Protein AF-A0AAV9GES9-F1 (afdb_monomer)

Foldseek 3Di:
DDDDDPDPDPPPPPLPLAFADADAPVQAPPLLCLLCVQLNVQLVQQQPCPPCVVVVVVVVPDPDDPPPVNSVSRSSSLCQQLPFDLADSLSLLQSLQNCVVPVGDNPNSVSSCVNSVRDHDHYDSVCSVVCPPRDGDTHHDDDPPPPPPPDPPDDDDDDDDDDDD

Secondary structure (DSSP, 8-state):
---------------------PPPGGGS-GGGHHHHHHHHHHHHHH-S-TTSHHHHHHTTS--S---SHHHHHHHHHHHHHHT--SS-GGGHHHHHHHHHHHT---HHHHHHHHHTTPPP----GGGGGGGTT--------------------------------

InterPro domains:
  IPR059925 CAP22/SCP41 domain [PF28223] (26-142)

Radius of gyration: 24.33 Å; Cα contacts (8 Å, |Δi|>4): 168; chains: 1; bounding box: 54×89×66 Å

Structure (mmCIF, N/CA/C/O backbone):
data_AF-A0AAV9GES9-F1
#
_entry.id   AF-A0AAV9GES9-F1
#
loop_
_atom_site.group_PDB
_atom_site.id
_atom_site.type_symbol
_atom_site.label_atom_id
_atom_site.label_alt_id
_atom_site.label_comp_id
_atom_site.label_asym_id
_atom_site.label_entity_id
_atom_site.label_seq_id
_atom_site.pdbx_PDB_ins_code
_atom_site.Cartn_x
_atom_site.Cartn_y
_atom_site.Cartn_z
_atom_site.occupancy
_atom_site.B_iso_or_equiv
_atom_site.auth_seq_id
_atom_site.auth_comp_id
_atom_site.auth_asym_id
_atom_site.auth_atom_id
_atom_site.pdbx_PDB_model_num
ATOM 1 N N . MET A 1 1 ? -15.660 45.273 -29.757 1.00 40.16 1 MET A N 1
ATOM 2 C CA . MET A 1 1 ? -15.763 43.830 -30.058 1.00 40.16 1 MET A CA 1
ATOM 3 C C . MET A 1 1 ? -14.358 43.242 -30.015 1.00 40.16 1 MET A C 1
ATOM 5 O O . MET A 1 1 ? -13.630 43.413 -30.977 1.00 40.16 1 MET A O 1
ATOM 9 N N . HIS A 1 2 ? -13.949 42.613 -28.911 1.00 36.06 2 HIS A N 1
ATOM 10 C CA . HIS A 1 2 ? -12.682 41.873 -28.840 1.00 36.06 2 HIS A CA 1
ATOM 11 C C . HIS A 1 2 ? -13.006 40.452 -28.385 1.00 36.06 2 HIS A C 1
ATOM 13 O O . HIS A 1 2 ? -13.449 40.243 -27.259 1.00 36.06 2 HIS A O 1
ATOM 19 N N . ARG A 1 3 ? -12.888 39.495 -29.311 1.00 52.81 3 ARG A N 1
ATOM 20 C CA . ARG A 1 3 ? -13.046 38.068 -29.029 1.00 52.81 3 ARG A CA 1
ATOM 21 C C . ARG A 1 3 ? -11.751 37.577 -28.393 1.00 52.81 3 ARG A C 1
ATOM 23 O O . ARG A 1 3 ? -10.704 37.665 -29.023 1.00 52.81 3 ARG A O 1
ATOM 30 N N . ILE A 1 4 ? -11.834 37.090 -27.161 1.00 58.59 4 ILE A N 1
ATOM 31 C CA . ILE A 1 4 ? -10.723 36.423 -26.480 1.00 58.59 4 ILE A CA 1
ATOM 32 C C . ILE A 1 4 ? -10.747 34.962 -26.950 1.00 58.59 4 ILE A C 1
ATOM 34 O O . ILE A 1 4 ? -11.747 34.283 -26.705 1.00 58.59 4 ILE A O 1
ATOM 38 N N . PRO A 1 5 ? -9.724 34.466 -27.665 1.00 51.47 5 PRO A N 1
ATOM 39 C CA . PRO A 1 5 ? -9.661 33.057 -28.010 1.00 51.47 5 PRO A CA 1
ATOM 40 C C . PRO A 1 5 ? -9.324 32.261 -26.744 1.00 51.47 5 PRO A C 1
ATOM 42 O O . PRO A 1 5 ? -8.299 32.488 -26.104 1.00 51.47 5 PRO A O 1
ATOM 45 N N . THR A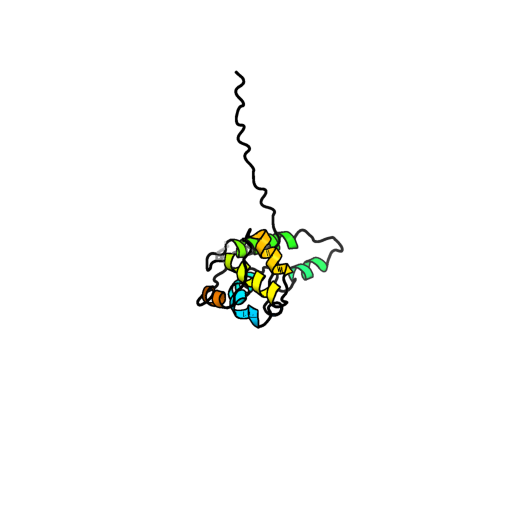 1 6 ? -10.201 31.332 -26.371 1.00 51.94 6 THR A N 1
ATOM 46 C CA . THR A 1 6 ? -9.943 30.323 -25.341 1.00 51.94 6 THR A CA 1
ATOM 47 C C . THR A 1 6 ? -8.859 29.379 -25.845 1.00 51.94 6 THR A C 1
ATOM 49 O O . THR A 1 6 ? -9.138 28.430 -26.578 1.00 51.94 6 THR A O 1
ATOM 52 N N . VAL A 1 7 ? -7.609 29.664 -25.489 1.00 55.59 7 VAL A N 1
ATOM 53 C CA . VAL A 1 7 ? -6.494 28.737 -25.682 1.00 55.59 7 VAL A CA 1
ATOM 54 C C . VAL A 1 7 ? -6.666 27.610 -24.665 1.00 55.59 7 VAL A C 1
ATOM 56 O O . VAL A 1 7 ? -6.516 27.818 -23.463 1.00 55.59 7 VAL A O 1
ATOM 59 N N . ALA A 1 8 ? -7.038 26.423 -25.145 1.00 56.31 8 ALA A N 1
ATOM 60 C CA . ALA A 1 8 ? -7.062 25.208 -24.343 1.00 56.31 8 ALA A CA 1
ATOM 61 C C . ALA A 1 8 ? -5.618 24.835 -23.973 1.00 56.31 8 ALA A C 1
ATOM 63 O O . ALA A 1 8 ? -4.858 24.344 -24.806 1.00 56.31 8 ALA A O 1
ATOM 64 N N . ALA A 1 9 ? -5.226 25.114 -22.730 1.00 53.00 9 ALA A N 1
ATOM 65 C CA . ALA A 1 9 ? -3.968 24.643 -22.176 1.00 53.00 9 ALA A CA 1
ATOM 66 C C . ALA A 1 9 ? -4.102 23.144 -21.872 1.00 53.00 9 ALA A C 1
ATOM 68 O O . ALA A 1 9 ? -4.775 22.749 -20.920 1.00 53.00 9 ALA A O 1
ATOM 69 N N . PHE A 1 10 ? -3.478 22.302 -22.695 1.00 56.97 10 PHE A N 1
ATOM 70 C CA . PHE A 1 10 ? -3.261 20.900 -22.358 1.00 56.97 10 PHE A CA 1
ATOM 71 C C . PHE A 1 10 ? -2.235 20.848 -21.223 1.00 56.97 10 PHE A C 1
ATOM 73 O O . PHE A 1 10 ? -1.035 20.969 -21.456 1.00 56.97 10 PHE A O 1
ATOM 80 N N . ILE A 1 11 ? -2.708 20.713 -19.982 1.00 60.28 11 ILE A N 1
ATOM 81 C CA . ILE A 1 11 ? -1.843 20.409 -18.842 1.00 60.28 11 ILE A CA 1
ATOM 82 C C . ILE A 1 11 ? -1.434 18.944 -18.996 1.00 60.28 11 ILE A C 1
ATOM 84 O O . ILE A 1 11 ? -2.159 18.034 -18.600 1.00 60.28 11 ILE A O 1
ATOM 88 N N . THR A 1 12 ? -0.287 18.699 -19.625 1.00 52.12 12 THR A N 1
ATOM 89 C CA . THR A 1 12 ? 0.389 17.406 -19.524 1.00 52.12 12 THR A CA 1
ATOM 90 C C . THR A 1 12 ? 0.822 17.233 -18.075 1.00 52.12 12 THR A C 1
ATOM 92 O O . THR A 1 12 ? 1.779 17.867 -17.633 1.00 52.12 12 THR A O 1
ATOM 95 N N . ALA A 1 13 ? 0.079 16.418 -17.325 1.00 58.12 13 ALA A N 1
ATOM 96 C CA . ALA A 1 13 ? 0.486 15.977 -16.002 1.00 58.12 13 ALA A CA 1
ATOM 97 C C . ALA A 1 13 ? 1.822 15.237 -16.143 1.00 58.12 13 ALA A C 1
ATOM 99 O O . ALA A 1 13 ? 1.887 14.156 -16.730 1.00 58.12 13 ALA A O 1
ATOM 100 N N . LEU A 1 14 ? 2.893 15.856 -15.649 1.00 42.53 14 LEU A N 1
ATOM 101 C CA . LEU A 1 14 ? 4.155 15.177 -15.405 1.00 42.53 14 LEU A CA 1
ATOM 102 C C . LEU A 1 14 ? 3.862 14.099 -14.362 1.00 42.53 14 LEU A C 1
ATOM 104 O O . LEU A 1 14 ? 3.648 14.405 -13.191 1.00 42.53 14 LEU A O 1
ATOM 108 N N . VAL A 1 15 ? 3.788 12.845 -14.804 1.00 45.16 15 VAL A N 1
ATOM 109 C CA . VAL A 1 15 ? 3.846 11.702 -13.896 1.00 45.16 15 VAL A CA 1
ATOM 110 C C . VAL A 1 15 ? 5.260 11.723 -13.335 1.00 45.16 15 VAL A C 1
ATOM 112 O O . VAL A 1 15 ? 6.204 11.329 -14.017 1.00 45.16 15 VAL A O 1
ATOM 115 N N . ALA A 1 16 ? 5.413 12.286 -12.136 1.00 46.44 16 ALA A N 1
ATOM 116 C CA . ALA A 1 16 ? 6.628 12.119 -11.361 1.00 46.44 16 ALA A CA 1
ATOM 117 C C . ALA A 1 16 ? 6.864 10.612 -11.237 1.00 46.44 16 ALA A C 1
ATOM 119 O O . ALA A 1 16 ? 5.960 9.874 -10.843 1.00 46.44 16 ALA A O 1
ATOM 120 N N . ILE A 1 17 ? 8.040 10.156 -11.661 1.00 37.47 17 ILE A N 1
ATOM 121 C CA . ILE A 1 17 ? 8.479 8.791 -11.398 1.00 37.47 17 ILE A CA 1
ATOM 122 C C . ILE A 1 17 ? 8.706 8.767 -9.893 1.00 37.47 17 ILE A C 1
ATOM 124 O O . ILE A 1 17 ? 9.476 9.571 -9.371 1.00 37.47 17 ILE A O 1
ATOM 128 N N . ALA A 1 18 ? 7.884 7.993 -9.205 1.00 44.88 18 ALA A N 1
ATOM 129 C CA . ALA A 1 18 ? 7.655 8.143 -7.787 1.00 44.88 18 ALA A CA 1
ATOM 130 C C . ALA A 1 18 ? 8.121 6.869 -7.079 1.00 44.88 18 ALA A C 1
ATOM 132 O O . ALA A 1 18 ? 7.900 5.771 -7.596 1.00 44.88 18 ALA A O 1
ATOM 133 N N . SER A 1 19 ? 8.791 7.056 -5.943 1.00 50.69 19 SER A N 1
ATOM 134 C CA . SER A 1 19 ? 9.510 6.009 -5.226 1.00 50.69 19 SER A CA 1
ATOM 135 C C . SER A 1 19 ? 8.679 5.336 -4.149 1.00 50.69 19 SER A C 1
ATOM 137 O O . SER A 1 19 ? 8.272 6.011 -3.201 1.00 50.69 19 SER A O 1
ATOM 139 N N . SER A 1 20 ? 8.397 4.034 -4.280 1.00 55.50 20 SER A N 1
ATOM 140 C CA . SER A 1 20 ? 7.656 3.270 -3.269 1.00 55.50 20 SER A CA 1
ATOM 141 C C . SER A 1 20 ? 8.580 2.513 -2.342 1.00 55.50 20 SER A C 1
ATOM 143 O O . SER A 1 20 ? 9.376 1.711 -2.797 1.00 55.50 20 SER A O 1
ATOM 145 N N . GLU A 1 21 ? 8.405 2.742 -1.043 1.00 62.22 21 GLU A N 1
ATOM 146 C CA . GLU A 1 21 ? 9.086 2.002 0.014 1.00 62.22 21 GLU A CA 1
ATOM 147 C C . GLU A 1 21 ? 8.136 0.997 0.678 1.00 62.22 21 GLU A C 1
ATOM 149 O O . GLU A 1 21 ? 6.917 1.198 0.771 1.00 62.22 21 GLU A O 1
ATOM 154 N N . GLU A 1 22 ? 8.704 -0.138 1.086 1.00 70.62 22 GLU A N 1
ATOM 155 C CA . GLU A 1 22 ? 7.982 -1.251 1.692 1.00 70.62 22 GLU A CA 1
ATOM 156 C C . GLU A 1 22 ? 7.513 -0.896 3.111 1.00 70.62 22 GLU A C 1
ATOM 158 O O . GLU A 1 22 ? 8.327 -0.786 4.022 1.00 70.62 22 GLU A O 1
ATOM 163 N N . LEU A 1 23 ? 6.194 -0.846 3.345 1.00 77.81 23 LEU A N 1
ATOM 164 C CA . LEU A 1 23 ? 5.671 -0.861 4.715 1.00 77.81 23 LEU A CA 1
ATOM 165 C C . LEU A 1 23 ? 5.797 -2.271 5.313 1.00 77.81 23 LEU A C 1
ATOM 167 O O . LEU A 1 23 ? 5.149 -3.203 4.819 1.00 77.81 23 LEU A O 1
ATOM 171 N N . LYS A 1 24 ? 6.537 -2.422 6.418 1.00 79.81 24 LYS A N 1
ATOM 172 C CA . LYS A 1 24 ? 6.714 -3.721 7.085 1.00 79.81 24 LYS A CA 1
ATOM 173 C C . LYS A 1 24 ? 5.702 -3.951 8.194 1.00 79.81 24 LYS A C 1
ATOM 175 O O . LYS A 1 24 ? 5.137 -3.039 8.791 1.00 79.81 24 LYS A O 1
ATOM 180 N N . ALA A 1 25 ? 5.503 -5.225 8.527 1.00 78.75 25 ALA A N 1
ATOM 181 C CA . ALA A 1 25 ? 4.618 -5.618 9.620 1.00 78.75 25 ALA A CA 1
ATOM 182 C C . ALA A 1 25 ? 5.097 -5.124 11.001 1.00 78.75 25 ALA A C 1
ATOM 184 O O . ALA A 1 25 ? 4.263 -4.915 11.878 1.00 78.75 25 ALA A O 1
ATOM 185 N N . SER A 1 26 ? 6.410 -4.938 11.197 1.00 78.31 26 SER A N 1
ATOM 186 C CA . SER A 1 26 ? 6.997 -4.401 12.439 1.00 78.31 26 SER A CA 1
ATOM 187 C C . SER A 1 26 ? 6.621 -2.948 12.707 1.00 78.31 26 SER A C 1
ATOM 189 O O . SER A 1 26 ? 6.598 -2.527 13.860 1.00 78.31 26 SER A O 1
ATOM 191 N N . ASP A 1 27 ? 6.300 -2.216 11.647 1.00 83.88 27 ASP A N 1
ATOM 192 C CA . ASP A 1 27 ? 6.123 -0.765 11.662 1.00 83.88 27 ASP A CA 1
ATOM 193 C C . ASP A 1 27 ? 4.652 -0.387 11.925 1.00 83.88 27 ASP A C 1
ATOM 195 O O . ASP A 1 27 ? 4.273 0.781 12.050 1.00 83.88 27 ASP A O 1
ATOM 199 N N . VAL A 1 28 ? 3.801 -1.415 12.044 1.00 88.38 28 VAL A N 1
ATOM 200 C CA . VAL A 1 28 ? 2.368 -1.317 12.287 1.00 88.38 28 VAL A CA 1
ATOM 201 C C . VAL A 1 28 ? 2.068 -1.676 13.749 1.00 88.38 28 VAL A C 1
ATOM 203 O O . VAL A 1 28 ? 2.222 -2.833 14.149 1.00 88.38 28 VAL A O 1
ATOM 206 N N . PRO A 1 29 ? 1.550 -0.739 14.564 1.00 90.00 29 PRO A N 1
ATOM 207 C CA . PRO A 1 29 ? 1.133 -1.030 15.925 1.00 90.00 29 PRO A CA 1
ATOM 208 C C . PRO A 1 29 ? -0.039 -2.014 15.922 1.00 90.00 29 PRO A C 1
ATOM 210 O O . PRO A 1 29 ? -0.853 -2.047 14.994 1.00 90.00 29 PRO A O 1
ATOM 213 N N . GLN A 1 30 ? -0.181 -2.784 17.003 1.00 88.56 30 GLN A N 1
ATOM 214 C CA . GLN A 1 30 ? -1.165 -3.869 17.086 1.00 88.56 30 GLN A CA 1
ATOM 215 C C . GLN A 1 30 ? -2.598 -3.421 16.744 1.00 88.56 30 GLN A C 1
ATOM 217 O O . GLN A 1 30 ? -3.327 -4.151 16.070 1.00 88.56 30 GLN A O 1
ATOM 222 N N . ALA A 1 31 ? -2.968 -2.193 17.127 1.00 88.94 31 ALA A N 1
ATOM 223 C CA . ALA A 1 31 ? -4.264 -1.577 16.835 1.00 88.94 31 ALA A CA 1
ATOM 224 C C . ALA A 1 31 ? -4.566 -1.409 15.329 1.00 88.94 31 ALA A C 1
ATOM 226 O O . ALA A 1 31 ? -5.734 -1.338 14.947 1.00 88.94 31 ALA A O 1
ATOM 227 N N . CYS A 1 32 ? -3.536 -1.370 14.478 1.00 91.81 32 CYS A N 1
ATOM 228 C CA . CYS A 1 32 ? -3.643 -1.122 13.040 1.00 91.81 32 CYS A CA 1
ATOM 229 C C . CYS A 1 32 ? -3.391 -2.362 12.172 1.00 91.81 32 CYS A C 1
ATOM 231 O O . CYS A 1 32 ? -3.603 -2.315 10.962 1.00 91.81 32 CYS A O 1
ATOM 233 N N . THR A 1 33 ? -2.997 -3.491 12.765 1.00 90.81 33 THR A N 1
ATOM 234 C CA . THR A 1 33 ? -2.629 -4.722 12.036 1.00 90.81 33 THR A CA 1
ATOM 235 C C . THR A 1 33 ? -3.710 -5.204 11.073 1.00 90.81 33 THR A C 1
ATOM 237 O O . THR A 1 33 ? -3.417 -5.535 9.927 1.00 90.81 33 THR A O 1
ATOM 240 N N . VAL A 1 34 ? -4.975 -5.181 11.499 1.00 91.62 34 VAL A N 1
ATOM 241 C CA . VAL A 1 34 ? -6.101 -5.612 10.661 1.00 91.62 34 VAL A CA 1
ATOM 242 C C . VAL A 1 34 ? -6.261 -4.697 9.448 1.00 91.62 34 VAL A C 1
ATOM 244 O O . VAL A 1 34 ? -6.347 -5.190 8.327 1.00 91.62 34 VAL A O 1
ATOM 247 N N . ILE A 1 35 ? -6.273 -3.373 9.650 1.00 93.38 35 ILE A N 1
ATOM 248 C CA . ILE A 1 35 ? -6.507 -2.411 8.563 1.00 93.38 35 ILE A CA 1
ATOM 249 C C . ILE A 1 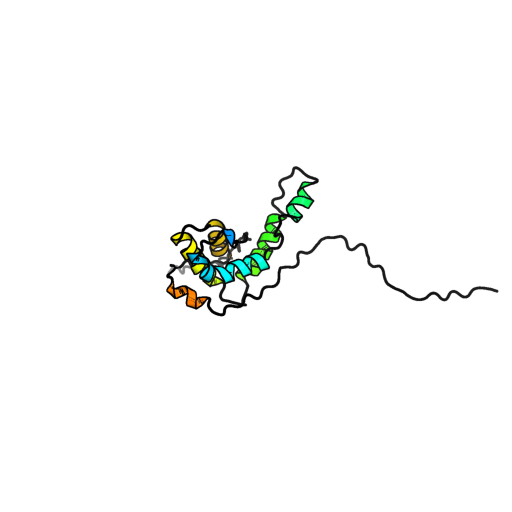35 ? -5.306 -2.290 7.615 1.00 93.38 35 ILE A C 1
ATOM 251 O O . ILE A 1 35 ? -5.490 -2.075 6.418 1.00 93.38 35 ILE A O 1
ATOM 255 N N . CYS A 1 36 ? -4.090 -2.480 8.128 1.00 92.94 36 CYS A N 1
ATOM 256 C CA . CYS A 1 36 ? -2.853 -2.415 7.356 1.00 92.94 36 CYS A CA 1
ATOM 257 C C . CYS A 1 36 ? -2.463 -3.745 6.695 1.00 92.94 36 CYS A C 1
ATOM 259 O O . CYS A 1 36 ? -1.670 -3.745 5.759 1.00 92.94 36 CYS A O 1
ATOM 261 N N . GLY A 1 37 ? -3.028 -4.878 7.121 1.00 92.00 37 GLY A N 1
ATOM 262 C CA . GLY A 1 37 ? -2.648 -6.207 6.630 1.00 92.00 37 GLY A CA 1
ATOM 263 C C . GLY A 1 37 ? -2.619 -6.348 5.100 1.00 92.00 37 GLY A C 1
ATOM 264 O O . GLY A 1 37 ? -1.611 -6.813 4.563 1.00 92.00 37 GLY A O 1
ATOM 265 N N . PRO A 1 38 ? -3.664 -5.923 4.361 1.00 92.94 38 PRO A N 1
ATOM 266 C CA . PRO A 1 38 ? -3.657 -6.013 2.903 1.00 92.94 38 PRO A CA 1
ATOM 267 C C . PRO A 1 38 ? -2.577 -5.162 2.232 1.00 92.94 38 PRO A C 1
ATOM 269 O O . PRO A 1 38 ? -1.970 -5.615 1.265 1.00 92.94 38 PRO A O 1
ATOM 272 N N . ILE A 1 39 ? -2.326 -3.947 2.733 1.00 92.62 39 ILE A N 1
ATOM 273 C CA . ILE A 1 39 ? -1.332 -3.062 2.119 1.00 92.62 39 ILE A CA 1
ATOM 274 C C . ILE A 1 39 ? 0.091 -3.533 2.430 1.00 92.62 39 ILE A C 1
ATOM 276 O O . ILE A 1 39 ? 0.881 -3.607 1.503 1.00 92.62 39 ILE A O 1
ATOM 280 N N . VAL A 1 40 ? 0.370 -3.994 3.658 1.00 92.50 40 VAL A N 1
ATOM 281 C CA . VAL A 1 40 ? 1.656 -4.622 4.033 1.00 92.50 40 VAL A CA 1
ATOM 282 C C . VAL A 1 40 ? 1.940 -5.852 3.171 1.00 92.50 40 VAL A C 1
ATOM 284 O O . VAL A 1 40 ? 3.042 -6.046 2.669 1.00 92.50 40 VAL A O 1
ATOM 287 N N . LYS A 1 41 ? 0.931 -6.705 2.953 1.00 92.50 41 LYS A N 1
ATOM 288 C CA . LYS A 1 41 ? 1.099 -7.875 2.083 1.00 92.50 41 LYS A CA 1
ATOM 289 C C . LYS A 1 41 ? 1.370 -7.462 0.634 1.00 92.50 41 LYS A C 1
ATOM 291 O O . LYS A 1 41 ? 2.146 -8.129 -0.047 1.00 92.50 41 LYS A O 1
ATOM 296 N N . LEU A 1 42 ? 0.722 -6.402 0.153 1.00 92.56 42 LEU A N 1
ATOM 297 C CA . LEU A 1 42 ? 0.924 -5.903 -1.203 1.00 92.56 42 LEU A CA 1
ATOM 298 C C . LEU A 1 42 ? 2.327 -5.318 -1.384 1.00 92.56 42 LEU A C 1
ATOM 300 O O . LEU A 1 42 ? 3.008 -5.732 -2.316 1.00 92.56 42 LEU A O 1
ATOM 304 N N . THR A 1 43 ? 2.761 -4.419 -0.496 1.00 90.00 43 THR A N 1
ATOM 305 C CA . THR A 1 43 ? 4.092 -3.793 -0.543 1.00 90.00 43 THR A CA 1
ATOM 306 C C . THR A 1 43 ? 5.184 -4.855 -0.506 1.00 90.00 43 THR A C 1
ATOM 308 O O . THR A 1 43 ? 6.012 -4.893 -1.405 1.00 90.00 43 THR A O 1
ATOM 311 N N . ASN A 1 44 ? 5.093 -5.818 0.416 1.00 89.62 44 ASN A N 1
ATOM 312 C CA . ASN A 1 44 ? 6.047 -6.924 0.508 1.00 89.62 44 ASN A CA 1
ATOM 313 C C . ASN A 1 44 ? 6.045 -7.847 -0.729 1.00 89.62 44 ASN A C 1
ATOM 315 O O . ASN A 1 44 ? 7.079 -8.379 -1.120 1.00 89.62 44 ASN A O 1
ATOM 319 N N . THR A 1 45 ? 4.889 -8.052 -1.373 1.00 90.62 45 THR A N 1
ATOM 320 C CA . THR A 1 45 ? 4.826 -8.846 -2.616 1.00 90.62 45 THR A CA 1
ATOM 321 C C . THR A 1 45 ? 5.436 -8.092 -3.797 1.00 90.62 45 THR A C 1
ATOM 323 O O . THR A 1 45 ? 5.994 -8.710 -4.705 1.00 90.62 45 THR A O 1
ATOM 326 N N . CYS A 1 46 ? 5.276 -6.771 -3.814 1.00 90.25 46 CYS A N 1
ATOM 327 C CA . CYS A 1 46 ? 5.769 -5.912 -4.878 1.00 90.25 46 CYS A CA 1
ATOM 328 C C . CYS A 1 46 ? 7.259 -5.603 -4.748 1.00 90.25 46 CYS A C 1
ATOM 330 O O . CYS A 1 46 ? 7.869 -5.389 -5.784 1.00 90.25 46 CYS A O 1
ATOM 332 N N . ASP A 1 47 ? 7.817 -5.654 -3.538 1.00 87.69 47 ASP A N 1
ATOM 333 C CA . ASP A 1 47 ? 9.223 -5.397 -3.226 1.00 87.69 47 ASP A CA 1
ATOM 334 C C . ASP A 1 47 ? 10.178 -6.241 -4.084 1.00 87.69 47 ASP A C 1
ATOM 336 O O . ASP A 1 47 ? 10.141 -7.483 -4.121 1.00 87.69 47 ASP A O 1
ATOM 340 N N . ILE A 1 48 ? 11.043 -5.548 -4.813 1.00 81.94 48 ILE A N 1
ATOM 341 C CA . ILE A 1 48 ? 11.940 -6.087 -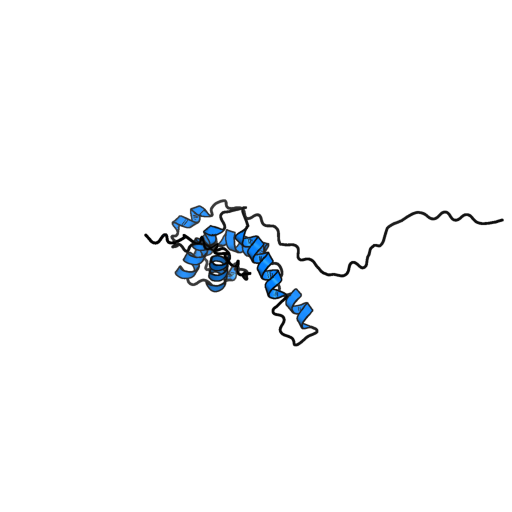5.818 1.00 81.94 48 ILE A CA 1
ATOM 342 C C . ILE A 1 48 ? 13.320 -6.419 -5.235 1.00 81.94 48 ILE A C 1
ATOM 344 O O . ILE A 1 48 ? 13.930 -7.402 -5.698 1.00 81.94 48 ILE A O 1
ATOM 348 N N . ASP A 1 49 ? 13.753 -5.736 -4.173 1.00 74.19 49 ASP A N 1
ATOM 349 C CA . ASP A 1 49 ? 15.002 -5.986 -3.441 1.00 74.19 49 ASP A CA 1
ATOM 350 C C . ASP A 1 49 ? 14.811 -6.044 -1.904 1.00 74.19 49 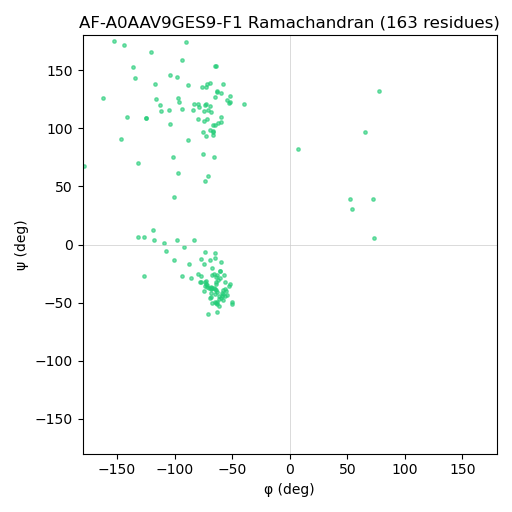ASP A C 1
ATOM 352 O O . ASP A 1 49 ? 15.385 -5.238 -1.163 1.00 74.19 49 ASP A O 1
ATOM 356 N N . PRO A 1 50 ? 14.153 -7.097 -1.378 1.00 62.44 50 PRO A N 1
ATOM 357 C CA . PRO A 1 50 ? 13.757 -7.184 0.036 1.00 62.44 50 PRO A CA 1
ATOM 358 C C . PRO A 1 50 ? 14.906 -7.254 1.045 1.00 62.44 50 PRO A C 1
ATOM 360 O O . PRO A 1 50 ? 14.697 -7.255 2.256 1.00 62.44 50 PRO A O 1
ATOM 363 N N . ASN A 1 51 ? 16.149 -7.376 0.575 1.00 61.44 51 ASN A N 1
ATOM 364 C CA . ASN A 1 51 ? 17.329 -7.483 1.432 1.00 61.44 51 ASN A CA 1
ATOM 365 C C . ASN A 1 51 ? 18.411 -6.446 1.100 1.00 61.44 51 ASN A C 1
ATOM 367 O O . ASN A 1 51 ? 19.528 -6.545 1.635 1.00 61.44 51 ASN A O 1
ATOM 371 N N . GLY A 1 52 ? 18.128 -5.499 0.195 1.00 61.56 52 GLY A N 1
ATOM 372 C CA . GLY A 1 52 ? 19.153 -4.619 -0.370 1.00 61.56 52 GLY A CA 1
ATOM 373 C C . GLY A 1 52 ? 20.305 -5.430 -0.977 1.00 61.56 52 GLY A C 1
ATOM 374 O O . GLY A 1 52 ? 21.475 -5.059 -0.854 1.00 61.56 52 GLY A O 1
ATOM 375 N N . SER A 1 53 ? 20.014 -6.632 -1.480 1.00 59.44 53 SER A N 1
ATOM 376 C CA . SER A 1 53 ? 21.021 -7.589 -1.935 1.00 59.44 53 SER A CA 1
ATOM 377 C C . SER A 1 53 ? 21.641 -7.137 -3.243 1.00 59.44 53 SER A C 1
ATOM 379 O O . SER A 1 53 ? 22.850 -7.300 -3.409 1.00 59.44 53 SER A O 1
ATOM 381 N N . ARG A 1 54 ? 20.866 -6.483 -4.117 1.00 58.94 54 ARG A N 1
ATOM 382 C CA . ARG A 1 54 ? 21.438 -5.828 -5.300 1.00 58.94 54 ARG A CA 1
ATOM 383 C C . ARG A 1 54 ? 22.280 -4.630 -4.905 1.00 58.94 54 ARG A C 1
ATOM 385 O O . ARG A 1 54 ? 23.387 -4.454 -5.416 1.00 58.94 54 ARG A O 1
ATOM 392 N N . ARG A 1 55 ? 21.817 -3.903 -3.888 1.00 55.78 55 ARG A N 1
ATOM 393 C CA . ARG A 1 55 ? 22.566 -2.830 -3.228 1.00 55.78 55 ARG A CA 1
ATOM 394 C C . ARG A 1 55 ? 23.922 -3.296 -2.686 1.00 55.78 55 ARG A C 1
ATOM 396 O O . ARG A 1 55 ? 24.905 -2.568 -2.775 1.00 55.78 55 ARG A O 1
ATOM 403 N N . ARG A 1 56 ? 24.015 -4.514 -2.138 1.00 54.06 56 ARG A N 1
ATOM 404 C CA . ARG A 1 56 ? 25.285 -5.090 -1.649 1.00 54.06 56 ARG A CA 1
ATOM 405 C C . ARG A 1 56 ? 26.188 -5.614 -2.760 1.00 54.06 56 ARG A C 1
ATOM 407 O O . ARG A 1 56 ? 27.403 -5.548 -2.600 1.00 54.06 56 ARG A O 1
ATOM 414 N N . THR A 1 57 ? 25.635 -6.128 -3.859 1.00 54.72 57 THR A N 1
ATOM 415 C CA . THR A 1 57 ? 26.449 -6.608 -4.988 1.00 54.72 57 THR A CA 1
ATOM 416 C C . THR A 1 57 ? 27.066 -5.473 -5.798 1.00 54.72 57 THR A C 1
ATOM 418 O O . THR A 1 57 ? 28.185 -5.635 -6.267 1.00 54.72 57 THR A O 1
ATOM 421 N N . LEU A 1 58 ? 26.394 -4.320 -5.915 1.00 53.47 58 LEU A N 1
ATOM 422 C CA . LEU A 1 58 ? 26.929 -3.146 -6.622 1.00 53.47 58 LEU A CA 1
ATOM 423 C C . LEU A 1 58 ? 27.961 -2.368 -5.784 1.00 53.47 58 LEU A C 1
ATOM 425 O O . LEU A 1 58 ? 28.933 -1.846 -6.320 1.00 53.47 58 LEU A O 1
ATOM 429 N N . ARG A 1 59 ? 27.809 -2.354 -4.452 1.00 51.34 59 ARG A N 1
ATOM 430 C CA . ARG A 1 59 ? 28.726 -1.661 -3.524 1.00 51.34 59 ARG A CA 1
ATOM 431 C C . ARG A 1 59 ? 30.086 -2.328 -3.323 1.00 51.34 59 ARG A C 1
ATOM 433 O O . ARG A 1 59 ? 30.933 -1.758 -2.643 1.00 51.34 59 ARG A O 1
ATOM 440 N N . ARG A 1 60 ? 30.315 -3.528 -3.865 1.00 52.72 60 ARG A N 1
ATOM 441 C CA . ARG A 1 60 ? 31.623 -4.190 -3.755 1.00 52.72 60 ARG A CA 1
ATOM 442 C C . ARG A 1 60 ? 32.683 -3.562 -4.672 1.00 52.72 60 ARG A C 1
ATOM 444 O O . ARG A 1 60 ? 33.861 -3.767 -4.403 1.00 52.72 60 ARG A O 1
ATOM 451 N N . ASP A 1 61 ? 32.282 -2.770 -5.673 1.00 54.75 61 ASP A N 1
ATOM 452 C CA . ASP A 1 61 ? 33.195 -2.298 -6.722 1.00 54.75 61 ASP A CA 1
ATOM 453 C C . ASP A 1 61 ? 33.145 -0.784 -7.052 1.00 54.75 61 ASP A C 1
ATOM 455 O O . ASP A 1 61 ? 33.845 -0.371 -7.975 1.00 54.75 61 ASP A O 1
ATOM 459 N N . SER A 1 62 ? 32.414 0.092 -6.337 1.00 53.38 62 SER A N 1
ATOM 460 C CA . SER A 1 62 ? 32.554 1.555 -6.548 1.00 53.38 62 SER A CA 1
ATOM 461 C C . SER A 1 62 ? 32.020 2.458 -5.429 1.00 53.38 62 SER A C 1
ATOM 463 O O . SER A 1 62 ? 30.840 2.426 -5.089 1.00 53.38 62 SER A O 1
ATOM 465 N N . ASP A 1 63 ? 32.891 3.354 -4.951 1.00 56.91 63 ASP A N 1
ATOM 466 C CA . ASP A 1 63 ? 32.582 4.584 -4.207 1.00 56.91 63 ASP A CA 1
ATOM 467 C C . ASP A 1 63 ? 31.932 5.638 -5.128 1.00 56.91 63 ASP A C 1
ATOM 469 O O . ASP A 1 63 ? 32.462 6.727 -5.353 1.00 56.91 63 ASP A O 1
ATOM 473 N N . SER A 1 64 ? 30.799 5.314 -5.748 1.00 53.78 64 SER A N 1
ATOM 474 C CA . SER A 1 64 ? 30.065 6.266 -6.587 1.00 53.78 64 SER A CA 1
ATOM 475 C C . SER A 1 64 ? 28.570 6.101 -6.382 1.00 53.78 64 SER A C 1
ATOM 477 O O . SER A 1 64 ? 27.993 5.075 -6.736 1.00 53.78 64 SER A O 1
ATOM 479 N N . ASP A 1 65 ? 28.006 7.115 -5.724 1.00 56.19 65 ASP A N 1
ATOM 480 C CA . ASP A 1 65 ? 26.640 7.632 -5.848 1.00 56.19 65 ASP A CA 1
ATOM 481 C C . ASP A 1 65 ? 25.738 6.776 -6.752 1.00 56.19 65 ASP A C 1
ATOM 483 O O . ASP A 1 65 ? 25.620 6.996 -7.951 1.00 56.19 65 ASP A O 1
ATOM 487 N N . SER A 1 66 ? 25.189 5.704 -6.179 1.00 51.09 66 SER A N 1
ATOM 488 C CA . SER A 1 66 ? 24.347 4.734 -6.884 1.00 51.09 66 SER A CA 1
ATOM 489 C C . SER A 1 66 ? 22.878 5.086 -6.651 1.00 51.09 66 SER A C 1
ATOM 491 O O . SER A 1 66 ? 22.162 4.315 -6.021 1.00 51.09 66 SER A O 1
ATOM 493 N N . GLY A 1 67 ? 22.472 6.273 -7.092 1.00 52.41 67 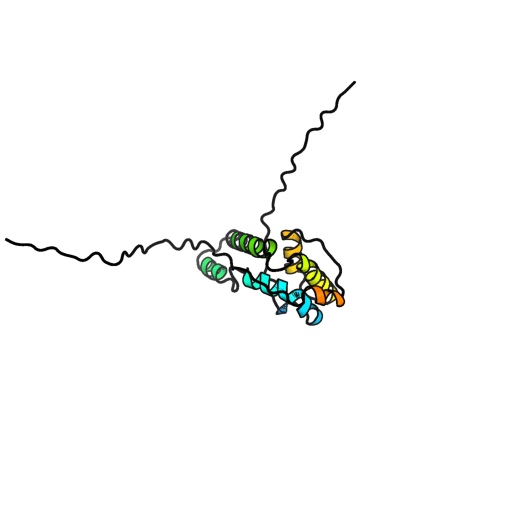GLY A N 1
ATOM 494 C CA . GLY A 1 67 ? 21.083 6.745 -7.100 1.00 52.41 67 GLY A CA 1
ATOM 495 C C . GLY A 1 67 ? 20.445 6.616 -8.482 1.00 52.41 67 GLY A C 1
ATOM 496 O O . GLY A 1 67 ? 19.788 7.544 -8.932 1.00 52.41 67 GLY A O 1
ATOM 497 N N . ASP A 1 68 ? 20.702 5.510 -9.194 1.00 49.94 68 ASP A N 1
ATOM 498 C CA . ASP A 1 68 ? 20.002 5.207 -10.459 1.00 49.94 68 ASP A CA 1
ATOM 499 C C . ASP A 1 68 ? 19.357 3.805 -10.493 1.00 49.94 68 ASP A C 1
ATOM 501 O O . ASP A 1 68 ? 18.406 3.557 -11.238 1.00 49.94 68 ASP A O 1
ATOM 505 N N . ALA A 1 69 ? 19.900 2.842 -9.736 1.00 53.81 69 ALA A N 1
ATOM 506 C CA . ALA A 1 69 ? 19.355 1.485 -9.658 1.00 53.81 69 ALA A CA 1
ATOM 507 C C . ALA A 1 69 ? 18.240 1.368 -8.608 1.00 53.81 69 ALA A C 1
ATOM 509 O O . ALA A 1 69 ? 17.343 0.542 -8.781 1.00 53.81 69 ALA A O 1
ATOM 510 N N . ASP A 1 70 ? 18.299 2.199 -7.563 1.00 60.56 70 ASP A N 1
ATOM 511 C CA . ASP A 1 70 ? 17.313 2.232 -6.483 1.00 60.56 70 ASP A CA 1
ATOM 512 C C . ASP A 1 70 ? 15.969 2.782 -7.054 1.00 60.56 70 ASP A C 1
ATOM 514 O O . ASP A 1 70 ? 14.907 2.204 -6.848 1.00 60.56 70 ASP A O 1
ATOM 518 N N . GLU A 1 71 ? 16.028 3.772 -7.945 1.00 63.62 71 GLU A N 1
ATOM 519 C CA . GLU A 1 71 ? 14.919 4.520 -8.556 1.00 63.62 71 GLU A CA 1
ATOM 520 C C . GLU A 1 71 ? 14.150 3.696 -9.596 1.00 63.62 71 GLU A C 1
ATOM 522 O O . GLU A 1 71 ? 12.932 3.826 -9.759 1.00 63.62 71 GLU A O 1
ATOM 527 N N . ALA A 1 72 ? 14.861 2.843 -10.340 1.00 67.88 72 ALA A N 1
ATOM 528 C CA . ALA A 1 72 ? 14.235 1.947 -11.303 1.00 67.88 72 ALA A CA 1
ATOM 529 C C . ALA A 1 72 ? 13.419 0.863 -10.588 1.00 67.88 72 ALA A C 1
ATOM 531 O O . ALA A 1 72 ? 12.274 0.617 -10.972 1.00 67.88 72 ALA A O 1
ATOM 532 N N . ASP A 1 73 ? 13.991 0.239 -9.552 1.00 75.44 73 ASP A N 1
ATOM 533 C CA . ASP A 1 73 ? 13.303 -0.765 -8.735 1.00 75.44 73 ASP A CA 1
ATOM 534 C C . ASP A 1 73 ? 12.077 -0.128 -8.048 1.00 75.44 73 ASP A C 1
ATOM 536 O O . ASP A 1 73 ? 10.956 -0.622 -8.194 1.00 75.44 73 ASP A O 1
ATOM 540 N N . GLU A 1 74 ? 12.248 1.050 -7.455 1.00 76.88 74 GLU A N 1
ATOM 541 C CA . GLU A 1 74 ? 11.189 1.855 -6.843 1.00 76.88 74 GLU A CA 1
ATOM 542 C C . GLU A 1 74 ? 10.017 2.183 -7.795 1.00 76.88 74 GLU A C 1
ATOM 544 O O . GLU A 1 74 ? 8.847 2.105 -7.401 1.00 76.88 74 GLU A O 1
ATOM 549 N N . ALA A 1 75 ? 10.288 2.498 -9.068 1.00 81.88 75 ALA A N 1
ATOM 550 C CA . ALA A 1 75 ? 9.243 2.760 -10.062 1.00 81.88 75 ALA A CA 1
ATOM 551 C C . ALA A 1 75 ? 8.429 1.500 -10.410 1.00 81.88 75 ALA A C 1
ATOM 553 O O . ALA A 1 75 ? 7.208 1.564 -10.615 1.00 81.88 75 ALA A O 1
ATOM 554 N N . PHE A 1 76 ? 9.085 0.339 -10.481 1.00 84.75 76 PHE A N 1
ATOM 555 C CA . PHE A 1 76 ? 8.409 -0.937 -10.710 1.00 84.75 76 PHE A CA 1
ATOM 556 C C . PHE A 1 76 ? 7.582 -1.366 -9.490 1.00 84.75 76 PHE A C 1
ATOM 558 O O . PHE A 1 76 ? 6.470 -1.881 -9.657 1.00 84.75 76 PHE A O 1
ATOM 565 N N . GLU A 1 77 ? 8.077 -1.113 -8.279 1.00 86.69 77 GLU A N 1
ATOM 566 C CA . GLU A 1 77 ? 7.355 -1.340 -7.024 1.00 86.69 77 GLU A CA 1
ATOM 567 C C . GLU A 1 77 ? 6.105 -0.464 -6.936 1.00 86.69 77 GLU A C 1
ATOM 569 O O . GLU A 1 77 ? 4.9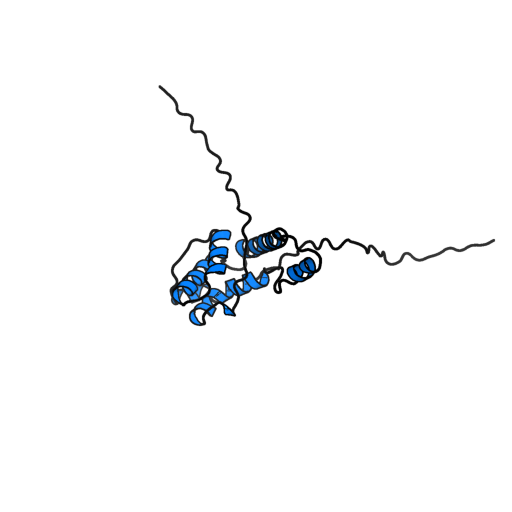97 -0.981 -6.746 1.00 86.69 77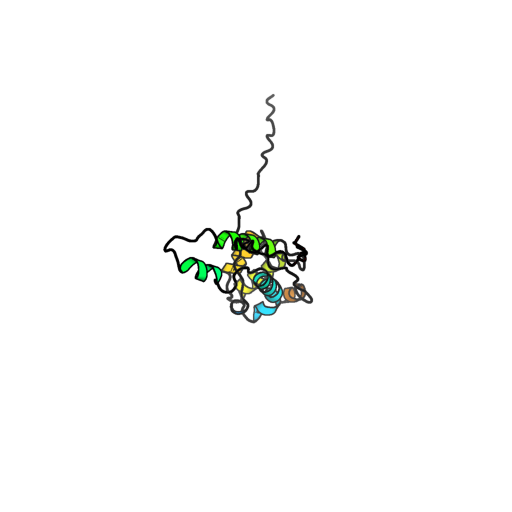 GLU A O 1
ATOM 574 N N . ALA A 1 78 ? 6.245 0.838 -7.203 1.00 87.94 78 ALA A N 1
ATOM 575 C CA . ALA A 1 78 ? 5.129 1.776 -7.262 1.00 87.94 78 ALA A CA 1
ATOM 576 C C . ALA A 1 78 ? 4.088 1.339 -8.297 1.00 87.94 78 ALA A C 1
ATOM 578 O O . ALA A 1 78 ? 2.881 1.343 -8.037 1.00 87.94 78 ALA A O 1
ATOM 579 N N . GLN A 1 79 ? 4.537 0.881 -9.468 1.00 89.25 79 GLN A N 1
ATOM 580 C CA . GLN A 1 79 ? 3.637 0.371 -10.493 1.00 89.25 79 GLN A CA 1
ATOM 581 C C . GLN A 1 79 ? 2.878 -0.882 -10.034 1.00 89.25 79 GLN A C 1
ATOM 583 O O . GLN A 1 79 ? 1.682 -0.996 -10.315 1.00 89.25 79 GLN A O 1
ATOM 588 N N . CYS A 1 80 ? 3.541 -1.808 -9.339 1.00 91.44 80 CYS A N 1
ATOM 589 C CA . CYS A 1 80 ? 2.917 -3.011 -8.791 1.00 91.44 80 CYS A CA 1
ATOM 590 C C . CYS A 1 80 ? 1.877 -2.679 -7.711 1.00 91.44 80 CYS A C 1
ATOM 592 O O . CYS A 1 80 ? 0.778 -3.239 -7.734 1.00 91.44 80 CYS A O 1
ATOM 594 N N . ILE A 1 81 ? 2.186 -1.736 -6.815 1.00 92.19 81 ILE A N 1
ATOM 595 C CA . ILE A 1 81 ? 1.302 -1.321 -5.721 1.00 92.19 81 ILE A CA 1
ATOM 596 C C . ILE A 1 81 ? 0.110 -0.534 -6.272 1.00 92.19 81 ILE A C 1
ATOM 598 O O . ILE A 1 81 ? -1.038 -0.955 -6.125 1.00 92.19 81 ILE A O 1
ATOM 602 N N . CYS A 1 82 ? 0.364 0.588 -6.951 1.00 92.94 82 CYS A N 1
ATOM 603 C CA . CYS A 1 82 ? -0.681 1.534 -7.342 1.00 92.94 82 CYS A CA 1
ATOM 604 C C . CYS A 1 82 ? -1.642 0.971 -8.400 1.00 92.94 82 CYS A C 1
ATOM 606 O O . CYS A 1 82 ? -2.789 1.409 -8.479 1.00 92.94 82 CYS A O 1
ATOM 608 N N . LYS A 1 83 ? -1.198 0.006 -9.220 1.00 91.38 83 LYS A N 1
ATOM 609 C CA . LYS A 1 83 ? -2.046 -0.648 -10.234 1.00 91.38 83 LYS A CA 1
ATOM 610 C C . LYS A 1 83 ? -2.619 -1.987 -9.776 1.00 91.38 83 LYS A C 1
ATOM 612 O O . LYS A 1 83 ? -3.267 -2.656 -10.581 1.00 91.38 83 LYS A O 1
ATOM 617 N N . ASN A 1 84 ? -2.398 -2.407 -8.528 1.00 92.56 84 ASN A N 1
ATOM 618 C CA . ASN A 1 84 ? -2.995 -3.643 -8.046 1.00 92.56 84 ASN A CA 1
ATOM 619 C C . ASN A 1 84 ? -4.527 -3.532 -8.037 1.00 92.56 84 ASN A C 1
ATOM 621 O O . ASN A 1 84 ? -5.094 -2.563 -7.545 1.00 92.56 84 ASN A O 1
ATOM 625 N N . THR A 1 85 ? -5.209 -4.537 -8.581 1.00 92.88 85 THR A N 1
ATOM 626 C CA . THR A 1 85 ? -6.679 -4.571 -8.654 1.00 92.88 85 THR A CA 1
ATOM 627 C C . THR A 1 85 ? -7.288 -5.734 -7.878 1.00 92.88 85 THR A C 1
ATOM 629 O O . THR A 1 85 ? -8.505 -5.903 -7.882 1.00 92.88 85 THR A O 1
ATOM 632 N N . SER A 1 86 ? -6.467 -6.526 -7.176 1.00 92.94 86 SER A N 1
ATOM 633 C CA . SER A 1 86 ? -6.952 -7.644 -6.353 1.00 92.94 86 SER A CA 1
ATOM 634 C C . SER A 1 86 ? -7.760 -7.175 -5.139 1.00 92.94 86 SER A C 1
ATOM 636 O O . SER A 1 86 ? -8.580 -7.918 -4.603 1.00 92.94 86 SER A O 1
ATOM 638 N N . PHE A 1 87 ? -7.577 -5.914 -4.743 1.00 92.00 87 PHE A N 1
ATOM 639 C CA . PHE A 1 87 ? -8.402 -5.208 -3.775 1.00 92.00 87 PHE A CA 1
ATOM 640 C C . PHE A 1 87 ? -8.366 -3.699 -4.042 1.00 92.00 87 PHE A C 1
ATOM 642 O O . PHE A 1 87 ? -7.634 -3.216 -4.902 1.00 92.00 87 PHE A O 1
ATOM 649 N N . ASN A 1 88 ? -9.161 -2.933 -3.295 1.00 90.19 88 ASN A N 1
ATOM 650 C CA . ASN A 1 88 ? -9.119 -1.475 -3.371 1.00 90.19 88 ASN A CA 1
ATOM 651 C C . ASN A 1 88 ? -7.871 -0.943 -2.643 1.00 90.19 88 ASN A C 1
ATOM 653 O O . ASN A 1 88 ? -7.893 -0.777 -1.422 1.00 90.19 88 ASN A O 1
ATOM 657 N N . VAL A 1 89 ? -6.804 -0.667 -3.397 1.00 89.50 89 VAL A N 1
ATOM 658 C CA . VAL A 1 89 ? -5.521 -0.163 -2.869 1.00 89.50 89 VAL A CA 1
ATOM 659 C C . VAL A 1 89 ? -5.666 1.211 -2.212 1.00 89.50 89 VAL A C 1
ATOM 661 O O . VAL A 1 89 ? -4.970 1.498 -1.245 1.00 89.50 89 VAL A O 1
ATOM 664 N N . GLY A 1 90 ? -6.658 2.014 -2.617 1.00 87.19 90 GLY A N 1
ATOM 665 C CA . GLY A 1 90 ? -6.988 3.288 -1.967 1.00 87.19 90 GLY A CA 1
ATOM 666 C C . GLY A 1 90 ? -7.368 3.150 -0.486 1.00 87.19 90 GLY A C 1
ATOM 667 O O . GLY A 1 90 ? -7.326 4.124 0.264 1.00 87.19 90 GLY A O 1
ATOM 668 N N . ARG A 1 91 ? -7.659 1.928 -0.009 1.00 86.94 91 ARG A N 1
ATOM 669 C CA . ARG A 1 91 ? -7.795 1.632 1.427 1.00 86.94 91 ARG A CA 1
ATOM 670 C C . ARG A 1 91 ? -6.492 1.816 2.215 1.00 86.94 91 ARG A C 1
ATOM 672 O O . ARG A 1 91 ? -6.565 1.881 3.439 1.00 86.94 91 ARG A O 1
ATOM 679 N N . ALA A 1 92 ? -5.343 1.977 1.556 1.00 88.81 92 ALA A N 1
ATOM 680 C CA . ALA A 1 92 ? -4.087 2.391 2.183 1.00 88.81 92 ALA A CA 1
ATOM 681 C C . ALA A 1 92 ? -4.255 3.666 3.030 1.00 88.81 92 ALA A C 1
ATOM 683 O O . ALA A 1 92 ? -3.689 3.756 4.114 1.00 88.81 92 ALA A O 1
ATOM 684 N N . ALA A 1 93 ? -5.133 4.591 2.624 1.00 91.75 93 ALA A N 1
ATOM 685 C CA . ALA A 1 93 ? -5.426 5.797 3.396 1.00 91.75 93 ALA A CA 1
ATOM 686 C C . ALA A 1 93 ? -6.033 5.500 4.788 1.00 91.75 93 ALA A C 1
ATOM 688 O O . ALA A 1 93 ? -5.798 6.248 5.736 1.00 91.75 93 ALA A O 1
ATOM 689 N N . LEU A 1 94 ? -6.784 4.399 4.945 1.00 92.69 94 LEU A N 1
ATOM 690 C CA . LEU A 1 94 ? -7.303 3.966 6.252 1.00 92.69 94 LEU A CA 1
ATOM 691 C C . LEU A 1 94 ? -6.188 3.409 7.143 1.00 92.69 94 LEU A C 1
ATOM 693 O O . LEU A 1 94 ? -6.208 3.645 8.350 1.00 92.69 94 LEU A O 1
ATOM 697 N N . CYS A 1 95 ? -5.221 2.696 6.554 1.00 93.19 95 CYS A N 1
ATOM 698 C CA . CYS A 1 95 ? -4.020 2.268 7.265 1.00 93.19 95 CYS A CA 1
ATOM 699 C C . CYS A 1 95 ? -3.202 3.490 7.703 1.00 93.19 95 CYS A C 1
ATOM 701 O O . CYS A 1 95 ? -2.950 3.636 8.893 1.00 93.19 95 CYS A O 1
ATOM 703 N N . ALA A 1 96 ? -2.916 4.425 6.792 1.00 93.50 96 ALA A N 1
ATOM 704 C CA . ALA A 1 96 ? -2.223 5.680 7.091 1.00 93.50 96 ALA A CA 1
ATOM 705 C C . ALA A 1 96 ? -2.842 6.431 8.267 1.00 93.50 96 ALA A C 1
ATOM 707 O O . ALA A 1 96 ? -2.167 6.747 9.243 1.00 93.50 96 ALA A O 1
ATOM 708 N N . ALA A 1 97 ? -4.157 6.637 8.215 1.00 93.62 97 ALA A N 1
ATOM 709 C CA . ALA A 1 97 ? -4.876 7.330 9.266 1.00 93.62 97 ALA A CA 1
ATOM 710 C C . ALA A 1 97 ? -4.838 6.574 10.606 1.00 93.62 97 ALA A C 1
ATOM 712 O O . ALA A 1 97 ? -4.812 7.209 11.658 1.00 93.62 97 ALA A O 1
ATOM 713 N N . CYS A 1 98 ? -4.807 5.237 10.590 1.00 94.12 98 CYS A N 1
ATOM 714 C CA . CYS A 1 98 ? -4.629 4.444 11.805 1.00 94.12 98 CYS A CA 1
ATOM 715 C C . CYS A 1 98 ? -3.223 4.616 12.390 1.00 94.12 98 CYS A C 1
ATOM 717 O O . CYS A 1 98 ? -3.102 4.826 13.599 1.00 94.12 98 CYS A O 1
ATOM 719 N N . LEU A 1 99 ? -2.182 4.573 11.548 1.00 92.94 99 LEU A N 1
ATOM 720 C CA . LEU A 1 99 ? -0.784 4.753 11.956 1.00 92.94 99 LEU A CA 1
ATOM 721 C C . LEU A 1 99 ? -0.579 6.127 12.597 1.00 92.94 99 LEU A C 1
ATOM 723 O O . LEU A 1 99 ? -0.061 6.204 13.709 1.00 92.94 99 LEU A O 1
ATOM 727 N N . THR A 1 100 ? -1.104 7.190 11.977 1.00 92.75 100 THR A N 1
ATOM 728 C CA . THR A 1 100 ? -1.085 8.546 12.547 1.00 92.75 100 THR A CA 1
ATOM 729 C C . THR A 1 100 ? -1.780 8.618 13.911 1.00 92.75 100 THR A C 1
ATOM 731 O O . THR A 1 100 ? -1.309 9.318 14.802 1.00 92.75 100 THR A O 1
ATOM 734 N N . GLN A 1 101 ? -2.893 7.900 14.100 1.00 91.75 101 GLN A N 1
ATOM 735 C CA . GLN A 1 101 ? -3.641 7.911 15.364 1.00 91.75 101 GLN A CA 1
ATOM 736 C C . GLN A 1 101 ? -2.999 7.067 16.476 1.00 91.75 101 GLN A C 1
ATOM 738 O O . GLN A 1 101 ? -3.229 7.352 17.648 1.00 91.75 101 GLN A O 1
ATOM 743 N N . ASN A 1 102 ? -2.238 6.022 16.134 1.00 90.06 102 ASN A N 1
ATOM 744 C CA . ASN A 1 102 ? -1.767 5.009 17.089 1.00 90.06 102 ASN A CA 1
ATOM 745 C C . ASN A 1 102 ? -0.234 4.920 17.194 1.00 90.06 102 ASN A C 1
ATOM 747 O O . ASN A 1 102 ? 0.271 3.972 17.792 1.00 90.06 102 ASN A O 1
ATOM 751 N N . GLY A 1 103 ? 0.497 5.890 16.637 1.00 85.56 103 GLY A N 1
ATOM 752 C CA . GLY A 1 103 ? 1.954 5.985 16.761 1.00 85.56 103 GLY A CA 1
ATOM 753 C C . GLY A 1 103 ? 2.723 4.934 15.957 1.00 85.56 103 GLY A C 1
ATOM 754 O O . GLY A 1 103 ? 3.696 4.389 16.465 1.00 85.56 103 GLY A O 1
ATOM 755 N N . GLY A 1 104 ? 2.259 4.614 14.746 1.00 82.38 104 GLY A N 1
ATOM 756 C CA . GLY A 1 104 ? 3.008 3.786 13.791 1.00 82.38 104 GLY A CA 1
ATOM 757 C C . GLY A 1 104 ? 3.904 4.608 12.861 1.00 82.38 104 GLY A C 1
ATOM 758 O O . GLY A 1 104 ? 3.821 5.837 12.857 1.00 82.38 104 GLY A O 1
ATOM 759 N N . GLU A 1 105 ? 4.707 3.934 12.037 1.00 81.94 105 GLU A N 1
ATOM 760 C CA . GLU A 1 105 ? 5.549 4.599 11.032 1.00 81.94 105 GLU A CA 1
ATOM 761 C C . GLU A 1 105 ? 4.688 5.207 9.922 1.00 81.94 105 GLU A C 1
ATOM 763 O O . GLU A 1 105 ? 3.935 4.520 9.231 1.00 81.94 105 GLU A O 1
ATOM 768 N N . THR A 1 106 ? 4.766 6.525 9.748 1.00 86.94 106 THR A N 1
ATOM 769 C CA . THR A 1 106 ? 3.934 7.236 8.766 1.00 86.94 106 THR A CA 1
ATOM 770 C C . THR A 1 106 ? 4.661 7.559 7.472 1.00 86.94 106 THR A C 1
ATOM 772 O O . THR A 1 106 ? 3.999 7.957 6.515 1.00 86.94 106 THR A O 1
ATOM 775 N N . GLU A 1 107 ? 5.989 7.442 7.430 1.00 86.69 107 GLU 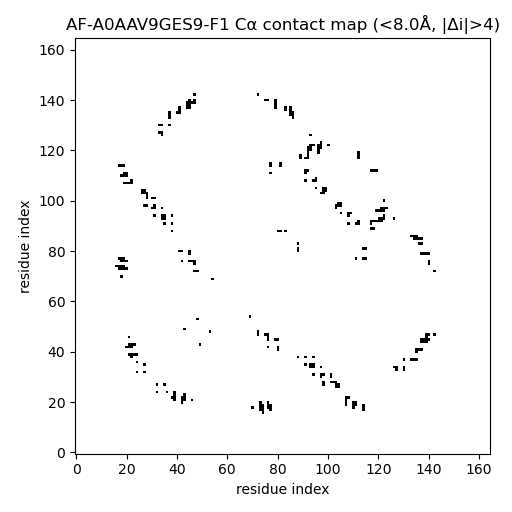A N 1
ATOM 776 C CA . GLU A 1 107 ? 6.791 7.856 6.276 1.00 86.69 107 GLU A CA 1
ATOM 777 C C . GLU A 1 107 ? 6.448 7.028 5.032 1.00 86.69 107 GLU A C 1
ATOM 779 O O . GLU A 1 107 ? 5.948 7.589 4.053 1.00 86.69 107 GLU A O 1
ATOM 784 N N . ASP A 1 108 ? 6.595 5.704 5.103 1.00 85.56 108 ASP A N 1
ATOM 785 C CA . ASP A 1 108 ? 6.337 4.796 3.975 1.00 85.56 108 ASP A CA 1
ATOM 786 C C . ASP A 1 108 ? 4.899 4.913 3.476 1.00 85.56 108 ASP A C 1
ATOM 788 O O . ASP A 1 108 ? 4.616 4.995 2.280 1.00 85.56 108 ASP A O 1
ATOM 792 N N . MET A 1 109 ? 3.956 5.012 4.412 1.00 88.50 109 MET A N 1
ATOM 793 C CA . MET A 1 109 ? 2.552 5.150 4.063 1.00 88.50 109 MET A CA 1
ATOM 794 C C . MET A 1 109 ? 2.244 6.506 3.417 1.00 88.50 109 MET A C 1
ATOM 796 O O . MET A 1 109 ? 1.444 6.573 2.482 1.00 88.50 109 MET A O 1
ATOM 800 N N . SER A 1 110 ? 2.893 7.583 3.864 1.00 88.69 110 SER A N 1
ATOM 801 C CA . SER A 1 110 ? 2.758 8.907 3.244 1.00 88.69 110 SER A CA 1
ATOM 802 C C . SER A 1 110 ? 3.327 8.914 1.828 1.00 88.69 110 SER A C 1
ATOM 804 O O . SER A 1 110 ? 2.719 9.506 0.931 1.00 88.69 110 SER A O 1
ATOM 806 N N . LYS A 1 111 ? 4.437 8.201 1.595 1.00 88.06 111 LYS A N 1
ATOM 807 C CA . LYS A 1 111 ? 4.983 7.989 0.251 1.00 88.06 111 LYS A CA 1
ATOM 808 C C . LYS A 1 111 ? 3.981 7.239 -0.617 1.00 88.06 111 LYS A C 1
ATOM 810 O O . LYS A 1 111 ? 3.622 7.750 -1.672 1.00 88.06 111 LYS A O 1
ATOM 815 N N . ILE A 1 112 ? 3.456 6.094 -0.179 1.00 88.00 112 ILE A N 1
ATOM 816 C CA . ILE A 1 112 ? 2.457 5.316 -0.941 1.00 88.00 112 ILE A CA 1
ATOM 817 C C . ILE A 1 112 ? 1.226 6.169 -1.285 1.00 88.00 112 ILE A C 1
ATOM 819 O O . ILE A 1 112 ? 0.754 6.164 -2.423 1.00 88.00 112 ILE A O 1
ATOM 823 N N . MET A 1 113 ? 0.715 6.942 -0.322 1.00 91.00 113 MET A N 1
ATOM 824 C CA . MET A 1 113 ? -0.426 7.830 -0.552 1.00 91.00 113 MET A CA 1
ATOM 825 C C . MET A 1 113 ? -0.136 8.903 -1.602 1.00 91.00 113 MET A C 1
ATOM 827 O O . MET A 1 113 ? -0.977 9.142 -2.467 1.00 91.00 113 MET A O 1
ATOM 831 N N . SER A 1 114 ? 1.039 9.531 -1.532 1.00 90.88 114 SER A N 1
ATOM 832 C CA . SER A 1 114 ? 1.463 10.563 -2.480 1.00 90.88 114 SER A CA 1
ATOM 833 C C . SER A 1 114 ? 1.594 10.000 -3.897 1.00 90.88 114 SER A C 1
ATOM 835 O O . SER A 1 114 ? 0.988 10.512 -4.837 1.00 90.88 114 SER A O 1
ATOM 837 N N . GLN A 1 115 ? 2.319 8.894 -4.047 1.00 87.56 115 GLN A N 1
ATOM 838 C CA . GLN A 1 115 ? 2.642 8.320 -5.353 1.00 87.56 115 GLN A CA 1
ATOM 839 C C . GLN A 1 115 ? 1.433 7.738 -6.074 1.00 87.56 115 GLN A C 1
ATOM 841 O O . GLN A 1 115 ? 1.266 7.925 -7.277 1.00 87.56 115 GLN A O 1
ATOM 846 N N . CYS A 1 116 ? 0.568 7.042 -5.336 1.00 90.56 116 CYS A N 1
ATOM 847 C CA . CYS A 1 116 ? -0.644 6.482 -5.912 1.00 90.56 116 CYS A CA 1
ATOM 848 C C . CYS A 1 116 ? -1.787 7.510 -5.995 1.00 90.56 116 CYS A C 1
ATOM 850 O O . CYS A 1 116 ? -2.900 7.152 -6.384 1.00 90.56 116 CYS A O 1
ATOM 852 N N . ALA A 1 117 ? -1.526 8.773 -5.626 1.00 92.06 117 ALA A N 1
ATOM 853 C CA . ALA A 1 117 ? -2.493 9.867 -5.584 1.00 92.06 117 ALA A CA 1
ATOM 854 C C . ALA A 1 117 ? -3.757 9.524 -4.773 1.00 92.06 117 ALA A C 1
ATOM 856 O O . ALA A 1 117 ? -4.884 9.868 -5.145 1.00 92.06 117 ALA A O 1
ATOM 857 N N . PHE A 1 118 ? -3.583 8.821 -3.653 1.00 91.06 118 PHE A N 1
ATOM 858 C CA . PHE A 1 118 ? -4.693 8.460 -2.785 1.00 91.06 118 PHE A CA 1
ATOM 859 C C . PHE A 1 118 ? -5.156 9.658 -1.966 1.00 91.06 118 PHE A C 1
ATOM 861 O O . PHE A 1 118 ? -4.371 10.401 -1.380 1.00 91.06 118 PHE A O 1
ATOM 868 N N . THR A 1 119 ? -6.471 9.827 -1.889 1.00 91.31 119 THR A N 1
ATOM 869 C CA . THR A 1 119 ? -7.072 10.840 -1.025 1.00 91.31 119 THR A CA 1
ATOM 870 C C . THR A 1 119 ? -6.945 10.417 0.434 1.00 91.31 119 THR A C 1
ATOM 872 O O . THR A 1 119 ? -7.207 9.263 0.781 1.00 91.31 119 THR A O 1
ATOM 875 N N . SER A 1 120 ? -6.558 11.354 1.299 1.00 88.88 120 SER A N 1
ATOM 876 C CA . SER A 1 120 ? -6.527 11.119 2.739 1.00 88.88 120 SER A CA 1
ATOM 877 C C . SER A 1 120 ? -7.925 10.881 3.308 1.00 88.88 120 SER A C 1
ATOM 879 O O . SER A 1 120 ? -8.941 11.316 2.769 1.00 88.88 120 SER A O 1
ATOM 881 N N . THR A 1 121 ? -7.974 10.153 4.418 1.00 91.50 121 THR A N 1
ATOM 882 C CA . THR A 1 121 ? -9.210 9.843 5.141 1.00 91.50 121 THR A CA 1
ATOM 883 C C . THR A 1 121 ? -8.936 9.843 6.639 1.00 91.50 121 THR A C 1
ATOM 885 O O . THR A 1 121 ? -7.788 9.902 7.074 1.00 91.50 121 THR A O 1
ATOM 888 N N . SER A 1 122 ? -9.989 9.754 7.443 1.00 88.88 122 SER A N 1
ATOM 889 C CA . SER A 1 122 ? -9.884 9.491 8.876 1.00 88.88 122 SER A CA 1
ATOM 890 C C . SER A 1 122 ? -10.113 8.011 9.170 1.00 88.88 122 SER A C 1
ATOM 892 O O . SER A 1 122 ? -10.931 7.355 8.520 1.00 88.88 122 SER A O 1
ATOM 894 N N . TYR A 1 123 ? -9.394 7.485 10.161 1.00 89.38 123 TYR A N 1
ATOM 895 C CA . TYR A 1 123 ? -9.585 6.127 10.652 1.00 89.38 123 TYR A CA 1
ATOM 896 C C . TYR A 1 123 ? -10.639 6.103 11.758 1.00 89.38 123 TYR A C 1
ATOM 898 O O . TYR A 1 123 ? -10.639 6.951 12.651 1.00 89.38 123 TYR A O 1
ATOM 906 N N . VAL A 1 124 ? -11.511 5.099 11.687 1.00 88.50 124 VAL A N 1
ATOM 907 C CA . VAL A 1 124 ? -12.400 4.675 12.769 1.00 88.50 124 VAL A CA 1
ATOM 908 C C . VAL A 1 124 ? -12.346 3.147 12.856 1.00 88.50 124 VAL A C 1
ATOM 910 O O . VAL A 1 124 ? -12.306 2.498 11.808 1.00 88.50 124 VAL A O 1
ATOM 913 N N . PRO A 1 125 ? -12.402 2.528 14.049 1.00 82.00 125 PRO A N 1
ATOM 914 C CA . PRO A 1 125 ? -12.273 1.073 14.188 1.00 82.00 125 PRO A CA 1
ATOM 915 C C . PRO A 1 125 ? -13.282 0.267 13.358 1.00 82.00 125 PRO A C 1
ATOM 917 O O . PRO A 1 125 ? -12.953 -0.797 12.839 1.00 82.00 125 PRO A O 1
ATOM 920 N N . ALA A 1 126 ? -14.491 0.802 13.151 1.00 82.94 126 ALA A N 1
ATOM 921 C CA . ALA A 1 126 ? -15.524 0.184 12.316 1.00 82.94 126 ALA A CA 1
ATOM 922 C C . ALA A 1 126 ? -15.096 -0.013 10.844 1.00 82.94 126 ALA A C 1
ATOM 924 O O . ALA A 1 126 ? -15.621 -0.895 10.159 1.00 82.94 126 ALA A O 1
ATOM 925 N N . ALA A 1 127 ? -14.110 0.757 10.364 1.00 81.88 127 ALA A N 1
ATOM 926 C CA . ALA A 1 127 ? -13.568 0.661 9.011 1.00 81.88 127 ALA A CA 1
ATOM 927 C C . ALA A 1 127 ? -12.760 -0.627 8.764 1.00 81.88 127 ALA A C 1
ATOM 929 O O . ALA A 1 127 ? -12.508 -0.971 7.611 1.00 81.88 127 ALA A O 1
ATOM 930 N N . THR A 1 128 ? -12.400 -1.380 9.809 1.00 79.12 128 THR A N 1
ATOM 931 C CA . THR A 1 128 ? -11.743 -2.697 9.677 1.00 79.12 128 THR A CA 1
ATOM 932 C C . THR A 1 128 ? -12.602 -3.717 8.927 1.00 79.12 128 THR A C 1
ATOM 934 O O . THR A 1 128 ? -12.074 -4.540 8.183 1.00 79.12 128 THR A O 1
ATOM 937 N N . SER A 1 129 ? -13.930 -3.602 8.994 1.00 83.56 129 SER A N 1
ATOM 938 C CA . SER A 1 129 ? -14.859 -4.410 8.185 1.00 83.56 129 SER A CA 1
ATOM 939 C C . SER A 1 129 ? -14.605 -4.266 6.684 1.00 83.56 129 SER A C 1
ATOM 941 O O . SER A 1 129 ? -14.902 -5.155 5.894 1.00 83.56 129 SER A O 1
ATOM 943 N N . ALA A 1 130 ? -14.034 -3.136 6.276 1.00 82.44 130 ALA A N 1
ATOM 944 C CA . ALA A 1 130 ? -13.811 -2.804 4.886 1.00 82.44 130 ALA A CA 1
ATOM 945 C C . ALA A 1 130 ? -12.609 -3.552 4.272 1.00 82.44 130 ALA A C 1
ATOM 947 O O . ALA A 1 130 ? -12.461 -3.569 3.050 1.00 82.44 130 ALA A O 1
ATOM 948 N N . VAL A 1 131 ? -11.782 -4.194 5.103 1.00 85.25 131 VAL A N 1
ATOM 949 C CA . VAL A 1 131 ? -10.697 -5.096 4.680 1.00 85.25 131 VAL A CA 1
ATOM 950 C C . VAL A 1 131 ? -10.985 -6.570 4.985 1.00 85.25 131 VAL A C 1
ATOM 952 O O . VAL A 1 131 ? -10.170 -7.437 4.670 1.00 85.25 131 VAL A O 1
ATOM 955 N N . ALA A 1 132 ? -12.149 -6.884 5.559 1.00 83.81 132 ALA A N 1
ATOM 956 C CA . ALA A 1 132 ? -12.545 -8.261 5.821 1.00 83.81 132 ALA A CA 1
ATOM 957 C C . ALA A 1 132 ? -12.692 -9.046 4.505 1.00 83.81 132 ALA A C 1
ATOM 959 O O . ALA A 1 132 ? -13.333 -8.587 3.560 1.00 83.81 132 ALA A O 1
ATOM 960 N N . GLY A 1 133 ? -12.082 -10.233 4.441 1.00 82.31 133 GLY A N 1
ATOM 961 C CA . GLY A 1 133 ? -12.130 -11.103 3.258 1.00 82.31 133 GLY A CA 1
ATOM 962 C C . GLY A 1 133 ? -11.282 -10.634 2.070 1.00 82.31 133 GLY A C 1
ATOM 963 O O . GLY A 1 133 ? -11.329 -11.258 1.010 1.00 82.31 133 GLY A O 1
ATOM 964 N N . VAL A 1 134 ? -10.489 -9.567 2.221 1.00 89.75 134 VAL A N 1
ATOM 965 C CA . VAL A 1 134 ? -9.576 -9.112 1.168 1.00 89.75 134 VAL A CA 1
ATOM 966 C C . VAL A 1 134 ? -8.501 -10.165 0.908 1.00 89.75 134 VAL A C 1
ATOM 968 O O . VAL A 1 134 ? -7.785 -10.587 1.814 1.00 89.75 134 VAL A O 1
ATOM 971 N N . THR A 1 135 ? -8.356 -10.550 -0.360 1.00 89.19 135 THR A N 1
ATOM 972 C CA . THR A 1 135 ? -7.270 -11.416 -0.821 1.00 89.19 135 THR A CA 1
ATOM 973 C C . THR A 1 135 ? -6.336 -10.612 -1.706 1.00 89.19 135 THR A C 1
ATOM 975 O O . THR A 1 135 ? -6.714 -10.177 -2.787 1.00 89.19 135 THR A O 1
ATOM 978 N N . VAL A 1 136 ? -5.100 -10.430 -1.248 1.00 91.94 136 VAL A N 1
ATOM 979 C CA . VAL A 1 136 ? -4.059 -9.778 -2.045 1.00 91.94 136 VAL A CA 1
ATOM 980 C C . VAL A 1 136 ? -3.484 -10.780 -3.036 1.00 91.94 136 VAL A C 1
ATOM 982 O O . VAL A 1 136 ? -2.940 -11.812 -2.626 1.00 91.94 136 VAL A O 1
ATOM 985 N N . VAL A 1 137 ? -3.595 -10.447 -4.319 1.00 91.12 137 VAL A N 1
ATOM 986 C CA . VAL A 1 137 ? -2.968 -11.139 -5.445 1.00 91.12 137 VAL A CA 1
ATOM 987 C C . VAL A 1 137 ? -2.157 -10.104 -6.214 1.00 91.12 137 VAL A C 1
ATOM 989 O O . VAL A 1 137 ? -2.708 -9.210 -6.854 1.00 91.12 137 VAL A O 1
ATOM 992 N N . ALA A 1 138 ? -0.839 -10.209 -6.124 1.00 88.69 138 ALA A N 1
ATOM 993 C CA . ALA A 1 138 ? 0.102 -9.381 -6.858 1.00 88.69 138 ALA A CA 1
ATOM 994 C C . ALA A 1 138 ? 1.210 -10.273 -7.410 1.00 88.69 138 ALA A C 1
ATOM 996 O O . ALA A 1 138 ? 1.500 -11.338 -6.861 1.00 88.69 138 ALA A O 1
ATOM 997 N N . THR A 1 139 ? 1.811 -9.849 -8.513 1.00 84.12 139 THR A N 1
ATOM 998 C CA . THR A 1 139 ? 2.969 -10.521 -9.093 1.00 84.12 139 THR A CA 1
ATOM 999 C C . THR A 1 139 ? 4.145 -9.581 -8.951 1.00 84.12 139 THR A C 1
ATOM 1001 O O . THR A 1 139 ? 4.101 -8.472 -9.482 1.00 84.12 139 THR A O 1
ATOM 1004 N N . LYS A 1 140 ? 5.178 -10.031 -8.233 1.00 81.81 140 LYS A N 1
ATOM 1005 C CA . LYS A 1 140 ? 6.442 -9.308 -8.115 1.00 81.81 140 LYS A CA 1
ATOM 1006 C C . LYS A 1 140 ? 6.958 -8.956 -9.517 1.00 81.81 140 LYS A C 1
ATOM 1008 O O . LYS A 1 140 ? 7.043 -9.867 -10.351 1.00 81.81 140 LYS A O 1
ATOM 1013 N N . PRO A 1 141 ? 7.289 -7.686 -9.806 1.00 75.31 141 PRO A N 1
ATOM 1014 C CA . PRO A 1 141 ? 7.830 -7.320 -11.104 1.00 75.31 141 PRO A CA 1
ATOM 1015 C C . PRO A 1 141 ? 9.130 -8.081 -11.378 1.00 75.31 141 PRO A C 1
ATOM 1017 O O . PRO A 1 141 ? 10.034 -8.142 -10.542 1.00 75.31 141 PRO A O 1
ATOM 1020 N N . ALA A 1 142 ? 9.214 -8.696 -12.557 1.00 67.50 142 ALA A N 1
ATOM 1021 C CA . ALA A 1 142 ? 10.462 -9.270 -13.026 1.00 67.50 142 ALA A CA 1
ATOM 1022 C C . ALA A 1 142 ? 11.366 -8.117 -13.454 1.00 67.50 142 ALA A C 1
ATOM 1024 O O . ALA A 1 142 ? 11.065 -7.417 -14.420 1.00 67.50 142 ALA A O 1
ATOM 1025 N N . VAL A 1 143 ? 12.474 -7.924 -12.750 1.00 62.59 143 VAL A N 1
ATOM 1026 C CA . VAL A 1 143 ? 13.502 -7.017 -13.244 1.00 62.59 143 VAL A CA 1
ATOM 1027 C C . VAL A 1 143 ? 14.200 -7.653 -14.438 1.00 62.59 143 VAL A C 1
ATOM 1029 O O . VAL A 1 143 ? 14.485 -8.858 -14.421 1.00 62.59 143 VAL A O 1
ATOM 1032 N N . PRO A 1 144 ? 14.485 -6.890 -15.500 1.00 53.19 144 PRO A N 1
ATOM 1033 C CA . PRO A 1 144 ? 15.381 -7.364 -16.530 1.00 53.19 144 PRO A CA 1
ATOM 1034 C C . PRO A 1 144 ? 16.773 -7.485 -15.906 1.00 53.19 144 PRO A C 1
ATOM 1036 O O . PRO A 1 144 ? 17.521 -6.517 -15.811 1.00 53.19 144 PRO A O 1
ATOM 1039 N N . ASN A 1 145 ? 17.137 -8.696 -15.482 1.00 50.62 145 ASN A N 1
ATOM 1040 C CA . ASN A 1 145 ? 18.534 -9.029 -15.276 1.00 50.62 145 ASN A CA 1
ATOM 1041 C C . ASN A 1 145 ? 19.214 -8.833 -16.629 1.00 50.62 145 ASN A C 1
ATOM 1043 O O . ASN A 1 145 ? 19.093 -9.687 -17.508 1.00 50.62 145 ASN A O 1
ATOM 1047 N N . ASN A 1 146 ? 19.982 -7.759 -16.797 1.00 51.50 146 ASN A N 1
ATOM 1048 C CA . ASN A 1 146 ? 21.011 -7.725 -17.828 1.00 51.50 146 ASN A CA 1
ATOM 1049 C C . ASN A 1 146 ? 22.176 -8.628 -17.376 1.00 51.50 146 ASN A C 1
ATOM 1051 O O . ASN A 1 146 ? 23.319 -8.212 -17.238 1.00 51.50 146 ASN A O 1
ATOM 1055 N N . ALA A 1 147 ? 21.859 -9.887 -17.068 1.00 44.75 147 ALA A N 1
ATOM 1056 C CA . ALA A 1 147 ? 22.821 -10.961 -17.040 1.00 44.75 147 ALA A CA 1
ATOM 1057 C C . ALA A 1 147 ? 23.001 -11.342 -18.504 1.00 44.75 147 ALA A C 1
ATOM 1059 O O . ALA A 1 147 ? 22.079 -11.871 -19.129 1.00 44.75 147 ALA A O 1
ATOM 1060 N N . GLY A 1 148 ? 24.164 -10.993 -19.060 1.00 44.38 148 GLY A N 1
ATOM 1061 C CA . GLY A 1 148 ? 24.543 -11.347 -20.418 1.00 44.38 148 GLY A CA 1
ATOM 1062 C C . GLY A 1 148 ? 24.104 -12.773 -20.728 1.00 44.38 148 GLY A C 1
ATOM 1063 O O . GLY A 1 148 ? 24.473 -13.719 -20.030 1.00 44.38 148 GLY A O 1
ATOM 1064 N N . SER A 1 149 ? 23.274 -12.905 -21.763 1.00 41.00 149 SER A N 1
ATOM 1065 C CA . SER A 1 149 ? 22.890 -14.185 -22.343 1.00 41.00 149 SER A CA 1
ATOM 1066 C C . SER A 1 149 ? 24.120 -14.829 -22.979 1.00 41.00 149 SER A C 1
ATOM 1068 O O . SER A 1 149 ? 24.286 -14.850 -24.191 1.00 41.00 149 SER A O 1
ATOM 1070 N N . SER A 1 150 ? 24.997 -15.364 -22.141 1.00 51.97 150 SER A N 1
ATOM 1071 C CA . SER A 1 150 ? 26.017 -16.331 -22.510 1.00 51.97 150 SER A CA 1
ATOM 1072 C C . SER A 1 150 ? 25.520 -17.699 -22.075 1.00 51.97 150 SER A C 1
ATOM 1074 O O . SER A 1 150 ? 25.970 -18.220 -21.062 1.00 51.97 150 SER A O 1
ATOM 1076 N N . ALA A 1 151 ? 24.560 -18.257 -22.819 1.00 46.47 151 ALA A N 1
ATOM 1077 C CA . ALA A 1 151 ? 24.369 -19.703 -22.971 1.00 46.47 151 ALA A CA 1
ATOM 1078 C C . ALA A 1 151 ? 23.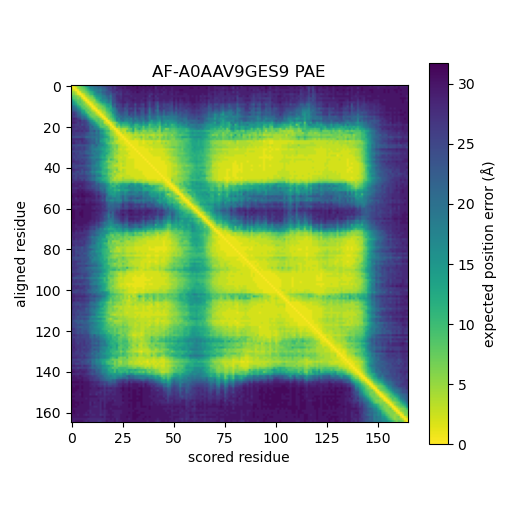199 -20.020 -23.921 1.00 46.47 151 ALA A C 1
ATOM 1080 O O . ALA A 1 151 ? 22.220 -20.649 -23.528 1.00 46.47 151 ALA A O 1
ATOM 1081 N N . THR A 1 152 ? 23.340 -19.718 -25.214 1.00 39.94 152 THR A N 1
ATOM 1082 C CA . THR A 1 152 ? 22.735 -20.603 -26.224 1.00 39.94 152 THR A CA 1
ATOM 1083 C C . THR A 1 152 ? 23.620 -21.844 -26.312 1.00 39.94 152 THR A C 1
ATOM 1085 O O . THR A 1 152 ? 24.466 -21.969 -27.192 1.00 39.94 152 THR A O 1
ATOM 1088 N N . LYS A 1 153 ? 23.484 -22.759 -25.345 1.00 41.81 153 LYS A N 1
ATOM 1089 C CA . LYS A 1 153 ? 23.891 -24.152 -25.543 1.00 41.81 153 LYS A CA 1
ATOM 1090 C C . LYS A 1 153 ? 22.694 -24.887 -26.122 1.00 41.81 153 LYS A C 1
ATOM 1092 O O . LYS A 1 153 ? 21.853 -25.407 -25.399 1.00 41.81 153 LYS A O 1
ATOM 1097 N N . THR A 1 154 ? 22.636 -24.889 -27.446 1.00 40.66 154 THR A N 1
ATOM 1098 C CA . THR A 1 154 ? 21.813 -25.792 -28.247 1.00 40.66 154 THR A CA 1
ATOM 1099 C C . THR A 1 154 ? 22.080 -27.241 -27.819 1.00 40.66 154 THR A C 1
ATOM 1101 O O . THR A 1 154 ? 23.232 -27.679 -27.890 1.00 40.66 154 THR A O 1
ATOM 1104 N N . PRO A 1 155 ? 21.071 -28.020 -27.398 1.00 42.75 155 PRO A N 1
ATOM 1105 C CA . PRO A 1 155 ? 21.219 -29.458 -27.252 1.00 42.75 155 PRO A CA 1
ATOM 1106 C C . PRO A 1 155 ? 21.018 -30.134 -28.614 1.00 42.75 155 PRO A C 1
ATOM 1108 O O . PRO A 1 155 ? 19.957 -30.020 -29.216 1.00 42.75 155 PRO A O 1
ATOM 1111 N N . GLY A 1 156 ? 22.046 -30.853 -29.067 1.00 41.03 156 GLY A N 1
ATOM 1112 C CA . GLY A 1 156 ? 21.923 -32.079 -29.861 1.00 41.03 156 GLY A CA 1
ATOM 1113 C C . GLY A 1 156 ? 21.311 -31.984 -31.262 1.00 41.03 156 GLY A C 1
ATOM 1114 O O . GLY A 1 156 ? 20.115 -32.179 -31.442 1.00 41.03 156 GLY A O 1
ATOM 1115 N N . SER A 1 157 ? 22.168 -31.897 -32.282 1.00 37.28 157 SER A N 1
ATOM 1116 C CA . SER A 1 157 ? 21.927 -32.628 -33.531 1.00 37.28 157 SER A CA 1
ATOM 1117 C C . SER A 1 157 ? 23.039 -33.647 -33.721 1.00 37.28 157 SER A C 1
ATOM 1119 O O . SER A 1 157 ? 24.223 -33.330 -33.615 1.00 37.28 157 SER A O 1
ATOM 1121 N N . ALA A 1 158 ? 22.609 -34.892 -33.891 1.00 43.31 158 ALA A N 1
ATOM 1122 C CA . ALA A 1 158 ? 23.424 -36.084 -33.963 1.00 43.31 158 ALA A CA 1
ATOM 1123 C C . ALA A 1 158 ? 24.450 -36.010 -35.100 1.00 43.31 158 ALA A C 1
ATOM 1125 O O . ALA A 1 158 ? 24.148 -35.591 -36.216 1.00 43.31 158 ALA A O 1
ATOM 1126 N N . GLY A 1 159 ? 25.666 -36.461 -34.797 1.00 41.41 159 GLY A N 1
ATOM 1127 C CA . GLY A 1 159 ? 26.693 -36.702 -35.793 1.00 41.41 159 GLY A CA 1
ATOM 1128 C C . GLY A 1 159 ? 26.336 -37.892 -36.678 1.00 41.41 159 GLY A C 1
ATOM 1129 O O . GLY A 1 159 ? 25.895 -38.937 -36.204 1.00 41.41 159 GLY A O 1
ATOM 1130 N N . THR A 1 160 ? 26.588 -37.753 -37.973 1.00 40.12 160 THR A N 1
ATOM 1131 C CA . THR A 1 160 ? 26.919 -38.878 -38.849 1.00 40.12 160 THR A CA 1
ATOM 1132 C C . THR A 1 160 ? 27.904 -38.365 -39.894 1.00 40.12 160 THR A C 1
ATOM 1134 O O . THR A 1 160 ? 27.520 -37.842 -40.933 1.00 40.12 160 THR A O 1
ATOM 1137 N N . SER A 1 161 ? 29.195 -38.474 -39.586 1.00 42.50 161 SER A N 1
ATOM 1138 C CA . SER A 1 161 ? 30.274 -38.406 -40.568 1.00 42.50 161 SER A CA 1
ATOM 1139 C C . SER A 1 161 ? 30.775 -39.831 -40.790 1.00 42.50 161 SER A C 1
ATOM 1141 O O . SER A 1 161 ? 31.473 -40.379 -39.936 1.00 42.50 161 SER A O 1
ATOM 1143 N N . VAL A 1 162 ? 30.392 -40.435 -41.913 1.00 44.56 162 VAL A N 1
ATOM 1144 C CA . VAL A 1 162 ? 31.009 -41.666 -42.420 1.00 44.56 162 VAL A CA 1
ATOM 1145 C C . VAL A 1 162 ? 32.046 -41.232 -43.454 1.00 44.56 162 VAL A C 1
ATOM 1147 O O . VAL A 1 162 ? 31.712 -40.493 -44.378 1.00 44.56 162 VAL A O 1
ATOM 1150 N N . GLY A 1 163 ? 33.302 -41.623 -43.253 1.00 42.34 163 GLY A N 1
ATOM 1151 C CA . GLY A 1 163 ? 34.416 -41.377 -44.169 1.00 42.34 163 GLY A CA 1
ATOM 1152 C C . GLY A 1 163 ? 35.064 -42.684 -44.640 1.00 42.34 163 GLY A C 1
ATOM 1153 O O . GLY A 1 163 ? 34.872 -43.719 -44.004 1.00 42.34 163 GLY A O 1
ATOM 1154 N N . ALA A 1 164 ? 35.884 -42.552 -45.694 1.00 38.03 164 ALA A N 1
ATOM 1155 C CA . ALA A 1 164 ? 36.696 -43.552 -46.418 1.00 38.03 164 ALA A CA 1
ATOM 1156 C C . ALA A 1 164 ? 35.908 -44.453 -47.399 1.00 38.03 164 ALA A C 1
ATOM 1158 O O . ALA A 1 164 ? 34.834 -44.938 -47.061 1.00 38.03 164 ALA A O 1
ATOM 1159 N N . SER A 1 165 ? 36.342 -44.656 -48.651 1.00 36.12 165 SER A N 1
ATOM 1160 C CA . SER A 1 165 ? 37.709 -44.810 -49.190 1.00 36.12 165 SER A CA 1
ATOM 1161 C C . SER A 1 165 ? 37.910 -44.155 -50.554 1.00 36.12 165 SER A C 1
ATOM 1163 O O . SER A 1 165 ? 36.920 -44.052 -51.309 1.00 36.12 165 SER A O 1
#

Mean predicted aligned error: 14.78 Å

Solvent-accessible surface area (backbone atoms only — not comparable to full-atom values): 10390 Å² total; per-residue (Å²): 141,81,86,79,80,84,75,82,77,81,79,77,79,77,76,70,89,38,67,42,57,70,45,54,76,88,46,44,41,81,92,32,42,73,51,30,44,60,52,33,55,41,31,60,44,19,49,74,57,91,74,49,54,66,61,55,66,58,58,76,78,51,102,58,92,72,81,62,66,59,55,55,49,16,37,50,22,31,50,44,48,63,66,40,73,52,50,75,57,66,49,46,28,43,24,42,30,33,21,69,73,63,77,26,64,51,65,42,46,49,39,46,33,60,64,56,67,44,68,82,55,79,55,55,82,77,57,43,65,78,50,63,89,66,54,81,61,80,70,52,63,81,73,84,70,85,63,77,87,82,71,89,73,80,82,83,80,83,86,83,86,86,80,89,134

pLDDT: mean 72.54, std 19.33, range [36.06, 94.12]

Organism: NCBI:txid3040156

Sequence (165 aa):
MHRIPTVAAFITALVAIASSEELKASDVPQACTVICGPIVKLTNTCDIDPNGSRRRTLRRDSDSDSGDADEADEAFEAQCICKNTSFNVGRAALCAACLTQNGGETEDMSKIMSQCAFTSTSYVPAATSAVAGVTVVATKPAVPNNAGSSATKTPGSAGTSVGAS